Protein AF-B0E670-F1 (afdb_monomer_lite)

Foldseek 3Di:
DPDPPDPPDDDPPDDDDFFWWKFADPDQQLPVVVQGDIDGFHQAWDDDPPAIWHWDCDPQFIWIWGAHDRVPDPVGTPDIHTDGGAQDRDRRMGIHGGDPPPVDPDDDDRDDDDDDDPDPDDDDDD

Secondary structure (DSSP, 8-state):
---TT-------SS----SEEEEE-S-TT-TTGGGSEEEEE--S-EEETTEEEEEEEETTEEEEEEESSTT--GGG--EEEEEEETTEEETTEEEEES----------------------------

pLDDT: mean 72.44, std 23.23, range [29.45, 96.81]

Sequence (126 aa):
MCDETLVCNGEIKTLPNYIGFEGGQEDHDCAYKDNTVRIYYTSNCFEEDDGYWNYEIYNNSMTLNSYPNKNCSKNEITDRDQEWKCNVCNDGTWQQCGIYDDGSNTNGFVSFLSIATFSIILPFLL

Radius of gyration: 19.63 Å; chains: 1; bounding box: 65×45×37 Å

Organism: Entamoeba dispar (strain ATCC PRA-260 / SAW760) (NCBI:txid370354)

Structure (mmCIF, N/CA/C/O backbone):
data_AF-B0E670-F1
#
_entry.id   AF-B0E670-F1
#
loop_
_atom_site.group_PDB
_atom_site.id
_atom_site.type_symbol
_atom_site.label_atom_id
_atom_site.label_alt_id
_atom_site.label_comp_id
_atom_site.label_asym_id
_atom_site.label_entity_id
_atom_site.label_seq_id
_atom_site.pdbx_PDB_ins_code
_atom_site.Cartn_x
_atom_site.Cartn_y
_atom_site.Cartn_z
_atom_site.occupancy
_atom_site.B_iso_or_equiv
_atom_site.auth_seq_id
_atom_site.auth_comp_id
_atom_site.auth_asym_id
_atom_site.auth_atom_id
_atom_site.pdbx_PDB_model_num
ATOM 1 N N . MET A 1 1 ? 27.621 3.553 18.387 1.00 29.56 1 MET A N 1
ATOM 2 C CA . MET A 1 1 ? 28.775 3.125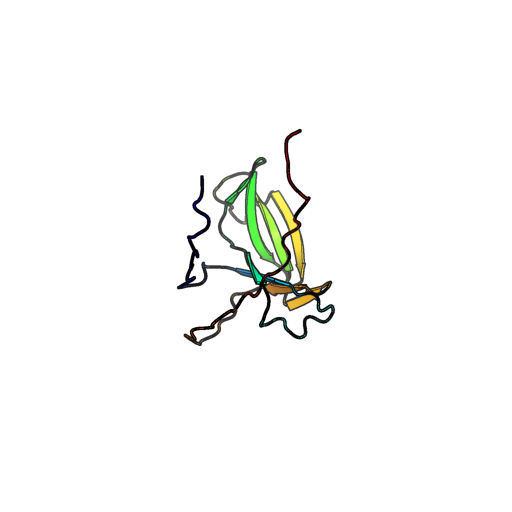 17.571 1.00 29.56 1 MET A CA 1
ATOM 3 C C . MET A 1 1 ? 28.351 1.868 16.842 1.00 29.56 1 MET A C 1
ATOM 5 O O . MET A 1 1 ? 28.195 0.845 17.492 1.00 29.56 1 MET A O 1
ATOM 9 N N . CYS A 1 2 ? 28.071 1.974 15.546 1.00 40.81 2 CYS A N 1
ATOM 10 C CA . CYS A 1 2 ? 27.941 0.811 14.675 1.00 40.81 2 CYS A CA 1
ATOM 11 C C . CYS A 1 2 ? 29.308 0.638 14.013 1.00 40.81 2 CYS A C 1
ATOM 13 O O . CYS A 1 2 ? 29.823 1.593 13.439 1.00 40.81 2 CYS A O 1
ATOM 15 N N . ASP A 1 3 ? 29.918 -0.523 14.219 1.00 41.41 3 ASP A N 1
ATOM 16 C CA . ASP A 1 3 ? 31.211 -0.911 13.658 1.00 41.41 3 ASP A CA 1
ATOM 17 C C . ASP A 1 3 ? 31.105 -0.975 12.123 1.00 41.41 3 ASP A C 1
ATOM 19 O O . ASP A 1 3 ? 30.188 -1.600 11.586 1.00 41.41 3 ASP A O 1
ATOM 23 N N . GLU A 1 4 ? 32.020 -0.303 11.423 1.00 54.34 4 GLU A N 1
ATOM 24 C CA . GLU A 1 4 ? 32.038 -0.106 9.962 1.00 54.34 4 GLU A CA 1
ATOM 25 C C . GLU A 1 4 ? 32.344 -1.391 9.162 1.00 54.34 4 GLU A C 1
ATOM 27 O O . GLU A 1 4 ? 32.545 -1.348 7.950 1.00 54.34 4 GLU 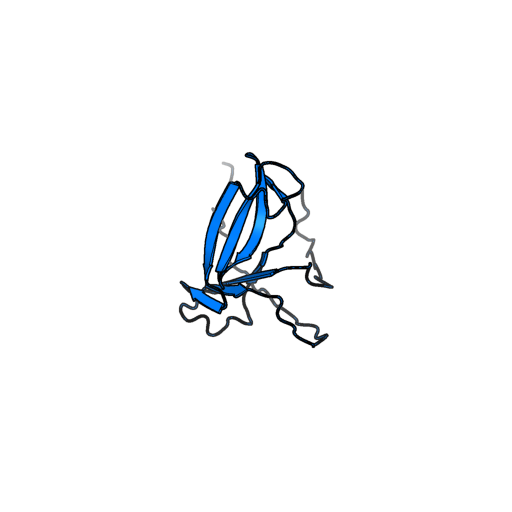A O 1
ATOM 32 N N . THR A 1 5 ? 32.378 -2.555 9.816 1.00 55.06 5 THR A N 1
ATOM 33 C CA . THR A 1 5 ? 32.758 -3.844 9.214 1.00 55.06 5 THR A CA 1
ATOM 34 C C . THR A 1 5 ? 31.610 -4.849 9.075 1.00 55.06 5 THR A C 1
ATOM 36 O O . THR A 1 5 ? 31.794 -5.928 8.507 1.00 55.06 5 THR A O 1
ATOM 39 N N . LEU A 1 6 ? 30.402 -4.513 9.536 1.00 46.78 6 LEU A N 1
ATOM 40 C CA . LEU A 1 6 ? 29.239 -5.396 9.438 1.00 46.78 6 LEU A CA 1
ATOM 41 C C . LEU A 1 6 ? 28.516 -5.211 8.098 1.00 46.78 6 LEU A C 1
ATOM 43 O O . LEU A 1 6 ? 27.597 -4.406 7.962 1.00 46.78 6 LEU A O 1
ATOM 47 N N . VAL A 1 7 ? 28.908 -6.016 7.106 1.00 48.56 7 VAL A N 1
ATOM 48 C CA . VAL A 1 7 ? 28.060 -6.298 5.939 1.00 48.56 7 VAL A CA 1
ATOM 49 C C . VAL A 1 7 ? 26.820 -7.034 6.446 1.00 48.56 7 VAL A C 1
ATOM 51 O O . VAL A 1 7 ? 26.850 -8.237 6.711 1.00 48.56 7 VAL A O 1
ATOM 54 N N . CYS A 1 8 ? 25.723 -6.304 6.622 1.00 46.44 8 CYS A N 1
ATOM 55 C CA . CYS A 1 8 ? 24.428 -6.891 6.936 1.00 46.44 8 CYS A CA 1
ATOM 56 C C . CYS A 1 8 ? 23.864 -7.571 5.682 1.00 46.44 8 CYS A C 1
ATOM 58 O O . CYS A 1 8 ? 23.174 -6.946 4.882 1.00 46.44 8 CYS A O 1
ATOM 60 N N . ASN A 1 9 ? 24.143 -8.865 5.520 1.00 47.44 9 ASN A N 1
ATOM 61 C CA . ASN A 1 9 ? 23.418 -9.703 4.569 1.00 47.44 9 ASN A CA 1
ATOM 62 C C . ASN A 1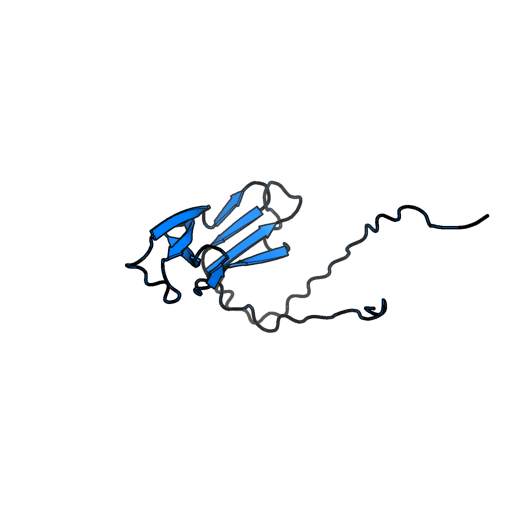 9 ? 22.051 -10.058 5.166 1.00 47.44 9 ASN A C 1
ATOM 64 O O . ASN A 1 9 ? 21.942 -10.940 6.017 1.00 47.44 9 ASN A O 1
ATOM 68 N N . GLY A 1 10 ? 21.014 -9.341 4.734 1.00 45.69 10 GLY A N 1
ATOM 69 C CA . GLY A 1 10 ? 19.621 -9.679 5.005 1.00 45.69 10 GLY A CA 1
ATOM 70 C C . GLY A 1 10 ? 19.049 -10.512 3.862 1.00 45.69 10 GLY A C 1
ATOM 71 O O . GLY A 1 10 ? 19.041 -10.070 2.718 1.00 45.69 10 GLY A O 1
ATOM 72 N N . GLU A 1 11 ? 18.570 -11.715 4.161 1.00 44.12 11 GLU A N 1
ATOM 73 C CA . GLU A 1 11 ? 17.845 -12.556 3.207 1.00 44.12 11 GLU A CA 1
ATOM 74 C C . GLU A 1 11 ? 16.340 -12.418 3.473 1.00 44.12 11 GLU A C 1
ATOM 76 O O . GLU A 1 11 ? 15.861 -12.788 4.549 1.00 44.12 11 GLU A O 1
ATOM 81 N N . ILE A 1 12 ? 15.576 -11.910 2.502 1.00 47.03 12 ILE A N 1
ATOM 82 C CA . ILE A 1 12 ? 14.109 -11.976 2.546 1.00 47.03 12 ILE A CA 1
ATOM 83 C C . ILE A 1 12 ? 13.711 -13.375 2.072 1.00 47.03 12 ILE A C 1
ATOM 85 O O . ILE A 1 12 ? 13.490 -13.609 0.889 1.00 47.03 12 ILE A O 1
ATOM 89 N N . LYS A 1 13 ? 13.651 -14.329 3.006 1.00 50.28 13 LYS A N 1
ATOM 90 C CA . LYS A 1 13 ? 13.315 -15.738 2.713 1.00 50.28 13 LYS A CA 1
ATOM 91 C C . LYS A 1 13 ? 11.896 -15.929 2.178 1.00 50.28 13 LYS A C 1
ATOM 93 O O . LYS A 1 13 ? 11.588 -16.940 1.555 1.00 50.28 13 LYS A O 1
ATOM 98 N N . THR A 1 14 ? 11.007 -14.987 2.470 1.00 58.44 14 THR A N 1
ATOM 99 C CA . THR A 1 14 ? 9.612 -14.997 2.035 1.00 58.44 14 THR A CA 1
ATOM 100 C C . THR A 1 14 ? 9.134 -13.557 2.014 1.00 58.44 14 THR A C 1
ATOM 102 O O . THR A 1 14 ? 9.328 -12.835 2.995 1.00 58.44 14 THR A O 1
ATOM 105 N N . LEU A 1 15 ? 8.538 -13.127 0.902 1.00 63.12 15 LEU A N 1
ATOM 106 C CA . LEU A 1 15 ? 7.907 -11.815 0.850 1.00 63.12 15 LEU A CA 1
ATOM 107 C C . LEU A 1 15 ? 6.774 -11.771 1.891 1.00 63.12 15 LEU A C 1
ATOM 109 O O . LEU A 1 15 ? 5.995 -12.724 1.971 1.00 63.12 15 LEU A O 1
ATOM 113 N N . PRO A 1 16 ? 6.679 -10.710 2.712 1.00 64.12 16 PRO A N 1
ATOM 114 C CA . PRO A 1 16 ? 5.550 -10.548 3.624 1.00 64.12 16 PRO A CA 1
ATOM 115 C C . PRO A 1 16 ? 4.247 -10.505 2.820 1.00 64.12 16 PRO A C 1
ATOM 117 O O . PRO A 1 16 ? 4.263 -10.053 1.684 1.00 64.12 16 PRO A O 1
ATOM 120 N N . ASN A 1 17 ? 3.114 -10.935 3.380 1.00 74.56 17 ASN A N 1
ATOM 121 C CA . ASN A 1 17 ? 1.831 -10.831 2.675 1.00 74.56 17 ASN A CA 1
ATOM 122 C C . ASN A 1 17 ? 1.551 -9.364 2.295 1.00 74.56 17 ASN A C 1
ATOM 124 O O . ASN A 1 17 ? 1.357 -8.512 3.168 1.00 74.56 17 ASN A O 1
ATOM 128 N N . TYR A 1 18 ? 1.533 -9.091 0.993 1.00 85.50 18 TYR A N 1
ATOM 129 C CA . TYR A 1 18 ? 1.323 -7.770 0.409 1.00 85.50 18 TYR A CA 1
ATOM 130 C C . TYR A 1 18 ? 0.137 -7.808 -0.559 1.00 85.50 18 TYR A C 1
ATOM 132 O O . TYR A 1 18 ? -0.329 -8.874 -0.946 1.00 85.50 18 TYR A O 1
ATOM 140 N N . ILE A 1 19 ? -0.375 -6.644 -0.939 1.00 90.38 19 ILE A N 1
ATOM 141 C CA . ILE A 1 19 ? -1.472 -6.494 -1.908 1.00 90.38 19 ILE A CA 1
ATOM 142 C C . ILE A 1 19 ? -1.084 -5.625 -3.106 1.00 90.38 19 ILE A C 1
ATOM 144 O O . ILE A 1 19 ? -1.864 -5.466 -4.038 1.00 90.38 19 ILE A O 1
ATOM 148 N N . GLY A 1 20 ? 0.118 -5.065 -3.104 1.00 88.56 20 GLY A N 1
ATOM 149 C CA . GLY A 1 20 ? 0.700 -4.353 -4.229 1.00 88.56 20 GLY A CA 1
ATOM 150 C C . GLY A 1 20 ? 2.120 -3.912 -3.911 1.00 88.56 20 GLY A C 1
ATOM 151 O O . GLY A 1 20 ? 2.585 -4.065 -2.776 1.00 88.56 20 GLY A O 1
ATOM 152 N N . PHE A 1 21 ? 2.800 -3.381 -4.918 1.00 87.56 21 PHE A N 1
ATOM 153 C CA . PHE A 1 21 ? 4.099 -2.752 -4.747 1.00 87.56 21 PHE A CA 1
ATOM 154 C C . PHE A 1 21 ? 4.313 -1.637 -5.765 1.00 87.56 21 PHE A C 1
ATOM 156 O O . PHE A 1 21 ? 3.745 -1.661 -6.858 1.00 87.56 21 PHE A O 1
ATOM 163 N N . GLU A 1 22 ? 5.188 -0.708 -5.408 1.00 88.12 22 GLU A N 1
ATOM 164 C CA . GLU A 1 22 ? 5.771 0.259 -6.331 1.00 88.12 22 GLU A CA 1
ATOM 165 C C . GLU A 1 22 ? 7.246 -0.080 -6.541 1.00 88.12 22 GLU A C 1
ATOM 167 O O . GLU A 1 22 ? 7.953 -0.406 -5.585 1.00 88.12 22 GLU A O 1
ATOM 172 N N . GLY A 1 23 ? 7.700 -0.068 -7.793 1.00 80.31 23 GLY A N 1
ATOM 173 C CA . GLY A 1 23 ? 9.083 -0.357 -8.162 1.00 80.31 23 GLY A CA 1
ATOM 174 C C . GLY A 1 23 ? 9.658 0.730 -9.056 1.00 80.31 23 GLY A C 1
ATOM 175 O O . GLY A 1 23 ? 9.124 0.959 -10.137 1.00 80.31 23 GLY A O 1
ATOM 176 N N . GLY A 1 24 ? 10.732 1.392 -8.624 1.00 74.50 24 GLY A N 1
ATOM 177 C CA . GLY A 1 24 ? 11.337 2.516 -9.351 1.00 74.50 24 GLY A CA 1
ATOM 178 C C . GLY A 1 24 ? 12.774 2.260 -9.821 1.00 74.50 24 GLY A C 1
ATOM 179 O O . GLY A 1 24 ? 13.544 1.563 -9.154 1.00 74.50 24 GLY A O 1
ATOM 180 N N . GLN A 1 25 ? 13.131 2.861 -10.960 1.00 68.62 25 GLN A N 1
ATOM 181 C CA . GLN A 1 25 ? 14.502 3.062 -11.458 1.00 68.62 25 GLN A CA 1
ATOM 182 C C . GLN A 1 25 ? 14.563 4.389 -12.251 1.00 68.62 25 GLN A C 1
ATOM 184 O O . GLN A 1 25 ? 13.521 4.930 -12.605 1.00 68.62 25 GLN A O 1
ATOM 189 N N . GLU A 1 26 ? 15.758 4.918 -12.554 1.00 59.75 26 GLU A N 1
ATOM 190 C CA . GLU A 1 26 ? 15.975 6.073 -13.457 1.00 59.75 26 GLU A CA 1
ATOM 191 C C . GLU A 1 26 ? 15.624 5.771 -14.937 1.00 59.75 26 GLU A C 1
ATOM 193 O O . GLU A 1 26 ? 16.384 6.081 -15.852 1.00 59.75 26 GLU A O 1
ATOM 198 N N . ASP A 1 27 ? 14.497 5.117 -15.198 1.00 63.72 27 ASP A N 1
ATOM 199 C CA . ASP A 1 27 ? 14.005 4.838 -16.543 1.00 63.72 27 ASP A CA 1
ATOM 200 C C . ASP A 1 27 ? 12.534 5.243 -16.637 1.00 63.72 27 ASP A C 1
ATOM 202 O O . ASP A 1 27 ? 11.670 4.638 -16.003 1.00 63.72 27 ASP A O 1
ATOM 206 N N . HIS A 1 28 ? 12.254 6.278 -17.430 1.00 70.06 28 HIS A N 1
ATOM 207 C CA . HIS A 1 28 ? 10.925 6.880 -17.550 1.00 70.06 28 HIS A CA 1
ATOM 208 C C . HIS A 1 28 ? 9.860 5.916 -18.096 1.00 70.06 28 HIS A C 1
ATOM 210 O O . HIS A 1 28 ? 8.680 6.113 -17.809 1.00 70.06 28 HIS A O 1
ATOM 216 N N . ASP A 1 29 ? 10.262 4.866 -18.821 1.00 75.88 29 ASP A N 1
ATOM 217 C CA . ASP A 1 29 ? 9.341 3.924 -19.470 1.00 75.88 29 ASP A CA 1
ATOM 218 C C . ASP A 1 29 ? 9.150 2.611 -18.684 1.00 75.88 29 ASP A C 1
ATOM 220 O O . ASP A 1 29 ? 8.448 1.703 -19.138 1.00 75.88 29 ASP A O 1
ATOM 224 N N . CYS A 1 30 ? 9.760 2.485 -17.499 1.00 81.50 30 CYS A N 1
ATOM 225 C CA . CYS A 1 30 ? 9.732 1.267 -16.685 1.00 81.50 30 CYS A CA 1
ATOM 226 C C . CYS A 1 30 ? 10.181 -0.000 -17.451 1.00 81.50 30 CYS A C 1
ATOM 228 O O . CYS A 1 30 ? 9.687 -1.102 -17.172 1.00 81.50 30 CYS A O 1
ATOM 230 N N . ALA A 1 31 ? 11.111 0.109 -18.412 1.00 80.38 31 ALA A N 1
ATOM 231 C CA . ALA A 1 31 ? 11.525 -1.025 -19.247 1.00 80.38 31 ALA A CA 1
ATOM 232 C C . ALA A 1 31 ? 12.196 -2.140 -18.425 1.00 80.38 31 ALA A C 1
ATOM 234 O O . ALA A 1 31 ? 12.164 -3.311 -18.804 1.00 80.38 31 ALA A O 1
ATOM 235 N N . TYR A 1 32 ? 12.736 -1.784 -17.260 1.00 75.56 32 TYR A N 1
ATOM 236 C CA . TYR A 1 32 ? 13.381 -2.687 -16.310 1.00 75.56 32 TYR A CA 1
ATOM 237 C C . TYR A 1 32 ? 12.559 -2.910 -15.036 1.00 75.56 32 TYR A C 1
ATOM 239 O O . TYR A 1 32 ? 13.131 -3.197 -13.991 1.00 75.56 32 TYR A O 1
ATOM 247 N N . LYS A 1 33 ? 11.222 -2.815 -15.098 1.00 70.25 33 LYS A N 1
ATOM 248 C CA . LYS A 1 33 ? 10.318 -2.973 -13.936 1.00 70.25 33 LYS A CA 1
ATOM 249 C C . LYS A 1 33 ? 10.588 -4.206 -13.055 1.00 70.25 33 LYS A C 1
ATOM 251 O O . LYS A 1 33 ? 10.370 -4.157 -11.843 1.00 70.25 33 LYS A O 1
ATOM 256 N N . ASP A 1 34 ? 11.102 -5.291 -13.635 1.00 75.00 34 ASP A N 1
ATOM 257 C CA . ASP A 1 34 ? 11.438 -6.523 -12.910 1.00 75.00 34 ASP A CA 1
ATOM 258 C C . ASP A 1 34 ? 12.752 -6.434 -12.113 1.00 75.00 34 ASP A C 1
ATOM 260 O O . ASP A 1 34 ? 12.968 -7.233 -11.206 1.00 75.00 34 ASP A O 1
ATOM 264 N N . ASN A 1 35 ? 13.598 -5.440 -12.397 1.00 73.94 35 ASN A N 1
ATOM 265 C CA . ASN A 1 35 ? 14.893 -5.193 -11.762 1.00 73.94 35 ASN A CA 1
ATOM 266 C C . ASN A 1 35 ? 14.913 -3.838 -11.028 1.00 73.94 35 ASN A C 1
ATOM 268 O O . ASN A 1 35 ? 15.793 -3.004 -11.238 1.00 73.94 35 ASN A O 1
ATOM 272 N N . THR A 1 36 ? 13.906 -3.615 -10.184 1.00 75.25 36 THR A N 1
ATOM 273 C CA . THR A 1 36 ? 13.715 -2.377 -9.416 1.00 75.25 36 THR A CA 1
ATOM 274 C C . THR A 1 36 ? 13.758 -2.638 -7.915 1.00 75.25 36 THR A C 1
ATOM 276 O O . THR A 1 36 ? 13.466 -3.742 -7.444 1.00 75.25 36 THR A O 1
ATOM 279 N N . VAL A 1 37 ? 14.095 -1.605 -7.140 1.00 79.06 37 VAL A N 1
ATOM 280 C CA . VAL A 1 37 ? 13.819 -1.611 -5.697 1.00 79.06 37 VAL A CA 1
ATOM 281 C C . VAL A 1 37 ? 12.310 -1.514 -5.521 1.00 79.06 37 VAL A C 1
ATOM 283 O O . VAL A 1 37 ? 11.689 -0.645 -6.126 1.00 79.06 37 VAL A O 1
ATOM 286 N N . ARG A 1 38 ? 11.732 -2.397 -4.701 1.00 83.31 38 ARG A N 1
ATOM 287 C CA . ARG A 1 38 ? 10.281 -2.499 -4.506 1.00 83.31 38 ARG A CA 1
ATOM 288 C C . ARG A 1 38 ? 9.868 -2.089 -3.097 1.00 83.31 38 ARG A C 1
ATOM 290 O O . ARG A 1 38 ? 10.438 -2.581 -2.123 1.00 83.31 38 ARG A O 1
ATOM 297 N N . ILE A 1 39 ? 8.839 -1.252 -3.003 1.00 85.12 39 ILE A N 1
ATOM 298 C CA . ILE A 1 39 ? 8.123 -0.928 -1.765 1.00 85.12 39 ILE A CA 1
ATOM 299 C C . ILE A 1 39 ? 6.825 -1.730 -1.763 1.00 85.12 39 ILE A C 1
ATOM 301 O O . ILE A 1 39 ? 6.020 -1.592 -2.677 1.00 85.12 39 ILE A O 1
ATOM 305 N N . TYR A 1 40 ? 6.627 -2.582 -0.757 1.00 87.25 40 TYR A N 1
ATOM 306 C CA . TYR A 1 40 ? 5.470 -3.475 -0.658 1.00 87.25 40 TYR A CA 1
ATOM 307 C C . TYR A 1 40 ? 4.422 -2.925 0.309 1.00 87.25 40 TYR A C 1
ATOM 309 O O . TYR A 1 40 ? 4.759 -2.489 1.409 1.00 87.25 40 TYR A O 1
ATOM 317 N N . TYR A 1 41 ? 3.149 -3.031 -0.070 1.00 89.25 41 TYR A N 1
ATOM 318 C CA . TYR A 1 41 ? 2.020 -2.496 0.692 1.00 89.25 41 TYR A CA 1
ATOM 319 C C . TYR A 1 41 ? 1.123 -3.611 1.212 1.00 89.25 41 TYR A C 1
ATOM 321 O O . TYR A 1 41 ? 0.857 -4.590 0.513 1.00 89.25 41 TYR A O 1
ATOM 329 N N . THR A 1 42 ? 0.637 -3.467 2.443 1.00 89.38 42 THR A N 1
ATOM 330 C CA . THR A 1 42 ? -0.159 -4.487 3.133 1.00 89.38 42 THR A CA 1
ATOM 331 C C . THR A 1 42 ? -1.602 -4.042 3.334 1.00 89.38 42 THR A C 1
ATOM 333 O O . THR A 1 42 ? -1.872 -2.869 3.576 1.00 89.38 42 THR A O 1
ATOM 336 N N . SER A 1 43 ? -2.529 -5.000 3.296 1.00 91.44 43 SER A N 1
ATOM 337 C CA . SER A 1 43 ? -3.930 -4.768 3.659 1.00 91.44 43 SER A CA 1
ATOM 338 C C . SER A 1 43 ? -4.188 -4.764 5.163 1.00 91.44 43 SER A C 1
ATOM 340 O O . SER A 1 43 ? -5.332 -4.581 5.585 1.00 91.44 43 SER A O 1
ATOM 342 N N . ASN A 1 44 ? -3.160 -5.042 5.968 1.00 91.50 44 ASN A N 1
ATOM 343 C CA . ASN A 1 44 ? -3.278 -5.053 7.417 1.00 91.50 44 ASN A CA 1
ATOM 344 C C . ASN A 1 44 ? -3.599 -3.650 7.937 1.00 91.50 44 ASN A C 1
ATOM 346 O O . ASN A 1 44 ? -3.061 -2.663 7.445 1.00 91.50 44 ASN A O 1
ATOM 350 N N . CYS A 1 45 ? -4.452 -3.596 8.956 1.00 93.31 45 CYS A N 1
ATOM 351 C CA . CYS A 1 45 ? -4.727 -2.372 9.695 1.00 93.31 45 CYS A CA 1
ATOM 352 C C . CYS A 1 45 ? -3.467 -1.935 10.452 1.00 93.31 45 CYS A C 1
ATOM 354 O O . CYS A 1 45 ? -2.867 -2.753 11.157 1.00 93.31 45 CYS A O 1
ATOM 356 N N . PHE A 1 46 ? -3.083 -0.671 10.325 1.00 93.44 46 PHE A N 1
ATOM 357 C CA . PHE A 1 46 ? -1.979 -0.068 11.065 1.00 93.44 46 PHE A CA 1
ATOM 358 C C . PHE A 1 46 ? -2.413 1.251 11.708 1.00 93.44 46 PHE A C 1
ATOM 360 O O . PHE A 1 46 ? -3.383 1.873 11.284 1.00 93.44 46 PHE A O 1
ATOM 367 N N . GLU A 1 47 ? -1.733 1.627 12.786 1.00 94.44 47 GLU A N 1
ATOM 368 C CA . GLU A 1 47 ? -1.963 2.875 13.517 1.00 94.44 47 GLU A CA 1
ATOM 369 C C . GLU A 1 47 ? -0.981 3.940 13.023 1.00 94.44 47 GLU A C 1
ATOM 371 O O . GLU A 1 47 ? 0.195 3.642 12.804 1.00 94.44 47 GLU A O 1
ATOM 376 N N . GLU A 1 48 ? -1.473 5.161 12.864 1.00 87.38 48 GLU A N 1
ATOM 377 C CA . GLU A 1 48 ? -0.704 6.366 12.550 1.00 87.38 48 GLU A CA 1
ATOM 378 C C . GLU A 1 48 ? -1.147 7.489 13.503 1.00 87.38 48 GLU A C 1
ATOM 380 O O . GLU A 1 48 ? -2.152 7.336 14.201 1.00 87.38 48 GLU A O 1
ATOM 385 N N . ASP A 1 49 ? -0.408 8.600 13.558 1.00 83.62 49 ASP A N 1
ATOM 386 C CA . ASP A 1 49 ? -0.568 9.660 14.571 1.00 83.62 49 ASP A CA 1
ATOM 387 C C . ASP A 1 49 ? -2.024 10.135 14.763 1.00 83.62 49 ASP A C 1
ATOM 389 O O . ASP A 1 49 ? -2.430 10.427 15.889 1.00 83.62 49 ASP A O 1
ATOM 393 N N . ASP A 1 50 ? -2.825 10.135 13.691 1.00 84.44 50 ASP A N 1
ATOM 394 C CA . ASP A 1 50 ? -4.199 10.648 13.681 1.00 84.44 50 ASP A CA 1
ATOM 395 C C . ASP A 1 50 ? -5.287 9.577 13.443 1.00 84.44 50 ASP A C 1
ATOM 397 O O . ASP A 1 50 ? -6.456 9.918 13.241 1.00 84.44 50 ASP A O 1
ATOM 401 N N . GLY A 1 51 ? -4.962 8.276 13.480 1.00 92.62 51 GLY A N 1
ATOM 402 C CA . GLY A 1 51 ? -5.988 7.235 13.344 1.00 92.62 51 GLY A CA 1
ATOM 403 C C . GLY A 1 51 ? -5.494 5.857 12.918 1.00 92.62 51 GLY A C 1
ATOM 404 O O . GLY A 1 51 ? -4.359 5.460 13.168 1.00 92.62 51 GLY A O 1
ATOM 405 N N . TYR A 1 52 ? -6.387 5.102 12.279 1.00 96.06 52 TYR A N 1
ATOM 406 C CA . TYR A 1 52 ? -6.103 3.755 11.791 1.00 96.06 52 TYR A CA 1
ATOM 407 C C . TYR A 1 52 ? -6.304 3.678 10.292 1.00 96.06 52 TYR A C 1
ATOM 409 O O . TYR A 1 52 ? -7.248 4.256 9.761 1.00 96.06 52 TYR A O 1
ATOM 417 N N . TRP A 1 53 ? -5.429 2.943 9.623 1.00 95.25 53 TRP A N 1
ATOM 418 C CA . TRP A 1 53 ? -5.313 2.979 8.178 1.00 95.25 53 TRP A CA 1
ATOM 419 C C . TRP A 1 53 ? -5.079 1.585 7.611 1.00 95.25 53 TRP A C 1
ATOM 421 O O . TRP A 1 53 ? -4.563 0.693 8.288 1.00 95.25 53 TRP A O 1
ATOM 431 N N . ASN A 1 54 ? -5.463 1.380 6.355 1.00 94.69 54 ASN A N 1
ATOM 432 C CA . ASN A 1 54 ? -5.017 0.226 5.587 1.00 94.69 54 ASN A CA 1
ATOM 433 C C . ASN A 1 54 ? -4.940 0.548 4.096 1.00 94.69 54 ASN A C 1
ATOM 435 O O . ASN A 1 54 ? -5.673 1.400 3.597 1.00 94.69 54 ASN A O 1
ATOM 439 N N . TYR A 1 55 ? -4.102 -0.191 3.372 1.00 94.75 55 TYR A N 1
ATOM 440 C CA . TYR A 1 55 ? -4.178 -0.199 1.918 1.00 94.75 55 TYR A CA 1
ATOM 441 C C . TYR A 1 55 ? -5.234 -1.212 1.456 1.00 94.75 55 TYR A C 1
ATOM 443 O O . TYR A 1 55 ? -5.396 -2.292 2.027 1.00 94.75 55 TYR A O 1
ATOM 451 N N . GLU A 1 56 ? -5.955 -0.893 0.391 1.00 94.38 56 GLU A N 1
ATOM 452 C CA . GLU A 1 56 ? -6.904 -1.788 -0.265 1.00 94.38 56 GLU A CA 1
ATOM 453 C C . GLU A 1 56 ? -6.825 -1.599 -1.778 1.00 94.38 56 GLU A C 1
ATOM 455 O O . GLU A 1 56 ? -6.621 -0.4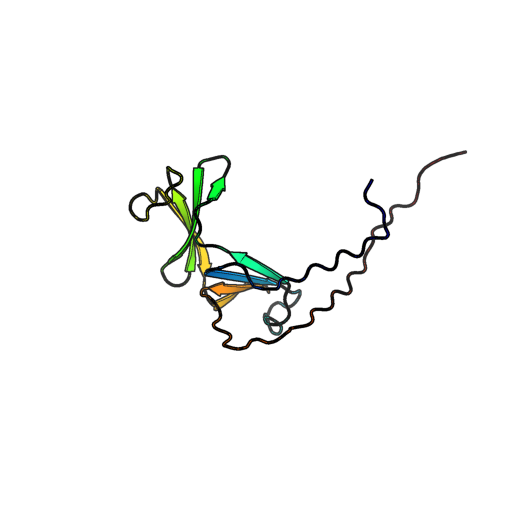95 -2.271 1.00 94.38 56 GLU A O 1
ATOM 460 N N . ILE A 1 57 ? -7.040 -2.677 -2.532 1.00 93.50 57 ILE A N 1
ATOM 461 C CA . ILE A 1 57 ? -7.300 -2.559 -3.965 1.00 93.50 57 ILE A CA 1
ATOM 462 C C . ILE A 1 57 ? -8.794 -2.291 -4.144 1.00 93.50 57 ILE A C 1
ATOM 464 O O . ILE A 1 57 ? -9.621 -3.178 -3.915 1.00 93.50 57 ILE A O 1
ATOM 468 N N . TYR A 1 58 ? -9.142 -1.093 -4.600 1.00 92.94 58 TYR A N 1
ATOM 469 C CA . TYR A 1 58 ? -10.518 -0.704 -4.885 1.00 92.94 58 TYR A CA 1
ATOM 470 C C . TYR A 1 58 ? -10.608 -0.086 -6.281 1.00 92.94 58 TYR A C 1
ATOM 472 O O . TYR A 1 58 ? -9.859 0.820 -6.627 1.00 92.94 58 TYR A O 1
ATOM 480 N N . ASN A 1 59 ? -11.526 -0.591 -7.113 1.00 93.25 59 ASN A N 1
ATOM 481 C CA . ASN A 1 59 ? -11.744 -0.114 -8.486 1.00 93.25 59 ASN A CA 1
ATOM 482 C C . ASN A 1 59 ? -10.472 -0.042 -9.359 1.00 93.25 59 ASN A C 1
ATOM 484 O O . ASN A 1 59 ? -10.292 0.905 -10.121 1.00 93.25 59 ASN A O 1
ATOM 488 N N . ASN A 1 60 ? -9.612 -1.066 -9.286 1.00 92.88 60 ASN A N 1
ATOM 489 C CA . ASN A 1 60 ? -8.342 -1.128 -10.028 1.00 92.88 60 ASN A CA 1
ATOM 490 C C . ASN A 1 60 ? -7.376 0.032 -9.707 1.00 92.88 60 ASN A C 1
ATOM 492 O O . ASN A 1 60 ? -6.540 0.410 -10.531 1.00 92.88 60 ASN A O 1
ATOM 496 N N . SER A 1 61 ? -7.475 0.556 -8.490 1.00 94.88 61 SER A N 1
ATOM 497 C CA . SER A 1 61 ? -6.512 1.469 -7.891 1.00 94.88 61 SER A CA 1
ATOM 498 C C . SER A 1 61 ? -6.101 0.940 -6.520 1.00 94.88 61 SER A C 1
ATOM 500 O O . SER A 1 61 ? -6.889 0.262 -5.853 1.00 94.88 61 SER A O 1
ATOM 502 N N . MET A 1 62 ? -4.880 1.251 -6.095 1.00 95.12 62 MET A N 1
ATOM 503 C CA . MET A 1 62 ? -4.543 1.181 -4.683 1.00 95.12 62 MET A CA 1
ATOM 504 C C . MET A 1 62 ? -5.142 2.396 -3.989 1.00 95.12 62 MET A C 1
ATOM 506 O O . MET A 1 62 ? -4.983 3.530 -4.448 1.00 95.12 62 MET A O 1
ATOM 510 N N . THR A 1 63 ? -5.835 2.144 -2.890 1.00 96.19 63 THR A N 1
ATOM 511 C CA . THR A 1 63 ? -6.417 3.176 -2.046 1.00 96.19 63 THR A CA 1
ATOM 512 C C . THR A 1 63 ? -5.922 3.032 -0.624 1.00 96.19 63 THR A C 1
ATOM 514 O O . THR A 1 63 ? -5.846 1.913 -0.111 1.00 96.19 63 THR A O 1
ATOM 517 N N . LEU A 1 64 ? -5.651 4.158 0.013 1.00 96.19 64 LEU A N 1
ATOM 518 C CA . LEU A 1 64 ? -5.379 4.258 1.429 1.00 96.19 64 LEU A CA 1
ATOM 519 C C . LEU A 1 64 ? -6.695 4.635 2.129 1.00 96.19 64 LEU A C 1
ATOM 521 O O . LEU A 1 64 ? -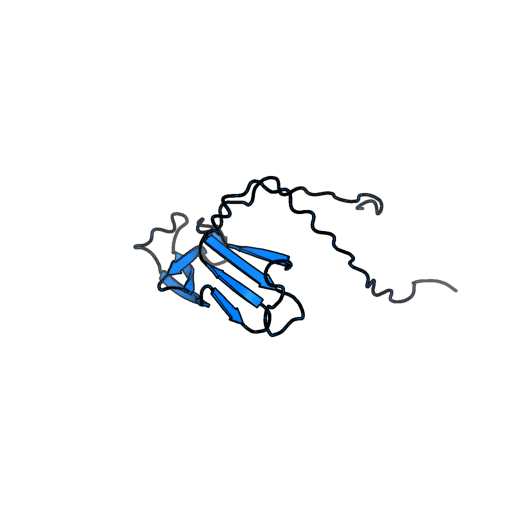7.282 5.684 1.874 1.00 96.19 64 LEU A O 1
ATOM 525 N N . ASN A 1 65 ? -7.220 3.724 2.946 1.00 96.44 65 ASN A N 1
ATOM 526 C CA . ASN A 1 65 ? -8.458 3.949 3.687 1.00 96.44 65 ASN A CA 1
ATOM 527 C C . ASN A 1 65 ? -8.132 4.361 5.122 1.00 96.44 65 ASN A C 1
ATOM 529 O O . ASN A 1 65 ? -7.277 3.732 5.749 1.00 96.44 65 ASN A O 1
ATOM 533 N N . SER A 1 66 ? -8.884 5.319 5.661 1.00 96.38 66 SER A N 1
ATOM 534 C CA . SER A 1 66 ? -8.838 5.692 7.077 1.00 96.38 66 SER A CA 1
ATOM 535 C C . SER A 1 66 ? -10.036 5.134 7.851 1.00 96.38 66 SER A C 1
ATOM 537 O O . SER A 1 66 ? -11.116 4.898 7.296 1.00 96.38 66 SER A O 1
ATOM 539 N N . TYR A 1 67 ? -9.838 4.915 9.150 1.00 96.81 67 TYR A N 1
ATOM 540 C CA . TYR A 1 67 ? -10.805 4.310 10.058 1.00 96.81 67 TYR A CA 1
ATOM 541 C C . TYR A 1 67 ? -10.738 4.952 11.450 1.00 96.81 67 TYR A C 1
ATOM 543 O O . TYR A 1 67 ? -9.665 5.348 11.914 1.00 96.81 67 TYR A O 1
ATOM 551 N N . PRO A 1 68 ? -11.858 4.954 12.196 1.00 95.56 68 PRO A N 1
ATOM 552 C CA . PRO A 1 68 ? -11.911 5.524 13.539 1.00 95.56 68 PRO A CA 1
ATOM 553 C C . PRO A 1 68 ? -11.335 4.591 14.614 1.00 95.56 68 PRO A C 1
ATOM 555 O O . PRO A 1 68 ? -11.226 4.983 15.775 1.00 95.56 68 PRO A O 1
ATOM 558 N N . ASN A 1 69 ? -11.044 3.328 14.282 1.00 94.50 69 ASN A N 1
ATOM 559 C CA . ASN A 1 69 ? -10.565 2.339 15.241 1.00 94.50 69 ASN A CA 1
ATOM 560 C C . ASN A 1 69 ? -9.707 1.242 14.587 1.00 94.50 69 ASN A C 1
ATOM 562 O O . ASN A 1 69 ? -9.789 0.979 13.387 1.00 94.50 69 ASN A O 1
ATOM 566 N N . LYS A 1 70 ? -8.949 0.540 15.432 1.00 95.12 70 LYS A N 1
ATOM 567 C CA . LYS A 1 70 ? -7.978 -0.503 15.065 1.00 95.12 70 LYS A CA 1
ATOM 568 C C . LYS A 1 70 ? -8.527 -1.756 14.381 1.00 95.12 70 LYS A C 1
ATOM 570 O O . LYS A 1 70 ? -7.746 -2.639 14.041 1.00 95.12 70 LYS A O 1
ATOM 575 N N . ASN A 1 71 ? -9.844 -1.909 14.250 1.00 94.00 71 ASN A N 1
ATOM 576 C CA . ASN A 1 71 ? -10.405 -3.073 13.570 1.00 94.00 71 ASN A CA 1
ATOM 577 C C . ASN A 1 71 ? -10.367 -2.909 12.044 1.00 94.00 71 ASN A C 1
ATOM 579 O O . ASN A 1 71 ? -10.460 -3.915 11.345 1.00 94.00 71 ASN A O 1
ATOM 583 N N . CYS A 1 72 ? -10.255 -1.669 11.541 1.00 93.88 72 CYS A N 1
ATOM 584 C CA . CYS A 1 72 ? -10.335 -1.329 10.118 1.00 93.88 72 CYS A CA 1
ATOM 585 C C . CYS A 1 72 ? -11.498 -2.039 9.397 1.00 93.88 72 CYS A C 1
ATOM 587 O O . CYS A 1 72 ? -11.328 -2.693 8.363 1.00 93.88 72 CYS A O 1
ATOM 589 N N . SER A 1 73 ? -12.697 -1.977 9.983 1.00 95.19 73 SER A N 1
ATOM 590 C CA . SER A 1 73 ? -13.857 -2.643 9.401 1.00 95.19 73 SER A CA 1
ATOM 591 C C . SER A 1 73 ? -14.330 -1.898 8.154 1.00 95.19 73 SER A C 1
ATOM 593 O O . SER A 1 73 ? -14.537 -0.690 8.191 1.00 95.19 73 SER A O 1
ATOM 595 N N . LYS A 1 74 ? -14.567 -2.609 7.043 1.00 92.25 74 LYS A N 1
ATOM 596 C CA . LYS A 1 74 ? -14.917 -1.992 5.744 1.00 92.25 74 LYS A CA 1
ATOM 597 C C . LYS A 1 74 ? -16.175 -1.112 5.771 1.00 92.25 74 LYS A C 1
ATOM 599 O O . LYS A 1 74 ? -16.339 -0.253 4.914 1.00 92.25 74 LYS A O 1
ATOM 604 N N . ASN A 1 75 ? -17.086 -1.343 6.714 1.00 95.19 75 ASN A N 1
ATOM 605 C CA . ASN A 1 75 ? -18.292 -0.530 6.910 1.00 95.19 75 ASN A CA 1
ATOM 606 C C . ASN A 1 75 ? -18.056 0.733 7.760 1.00 95.19 75 ASN A C 1
ATOM 608 O O . ASN A 1 75 ? -18.993 1.498 7.961 1.00 95.19 75 ASN A O 1
ATOM 612 N N . GLU A 1 76 ? -16.841 0.927 8.268 1.00 96.19 76 GLU A N 1
ATOM 613 C CA . GLU A 1 76 ? -16.430 2.046 9.123 1.00 96.19 76 GLU A CA 1
ATOM 614 C C . GLU A 1 76 ? -15.364 2.925 8.451 1.00 96.19 76 GLU A C 1
ATOM 616 O O . GLU A 1 76 ? -14.731 3.727 9.131 1.00 96.19 76 GLU A O 1
ATOM 621 N N . ILE A 1 77 ? -15.149 2.772 7.137 1.00 96.00 77 ILE A N 1
ATOM 622 C CA . ILE A 1 77 ? -14.237 3.630 6.370 1.00 96.00 77 ILE A CA 1
ATOM 623 C C . ILE A 1 77 ? -14.702 5.081 6.516 1.00 96.00 77 ILE A C 1
ATOM 625 O O . ILE A 1 77 ? -15.833 5.413 6.148 1.00 96.00 77 ILE A O 1
ATOM 629 N N . THR A 1 78 ? -13.833 5.931 7.058 1.00 96.06 78 THR A N 1
ATOM 630 C CA . THR A 1 78 ? -14.086 7.369 7.205 1.00 96.06 78 THR A CA 1
ATOM 631 C C . THR A 1 78 ? -13.668 8.147 5.973 1.00 96.06 78 THR A C 1
ATOM 633 O O . THR A 1 78 ? -14.349 9.104 5.613 1.00 96.06 78 THR A O 1
ATOM 636 N N . ASP A 1 79 ? -12.595 7.713 5.316 1.00 96.56 79 ASP A N 1
ATOM 637 C CA . ASP A 1 79 ? -12.105 8.307 4.080 1.00 96.56 79 ASP A CA 1
ATOM 638 C C . ASP A 1 79 ? -11.398 7.274 3.200 1.00 96.56 79 ASP A C 1
ATOM 640 O O . ASP A 1 79 ? -10.921 6.246 3.693 1.00 96.56 79 ASP A O 1
ATOM 644 N N . ARG A 1 80 ? -11.355 7.547 1.895 1.00 96.62 80 ARG A N 1
ATOM 645 C CA . ARG A 1 80 ? -10.708 6.691 0.902 1.00 96.62 80 ARG A CA 1
ATOM 646 C C . ARG A 1 80 ? -9.949 7.544 -0.105 1.00 96.62 80 ARG A C 1
ATOM 648 O O . ARG A 1 80 ? -10.540 8.044 -1.066 1.00 96.62 80 ARG A O 1
ATOM 655 N N . ASP A 1 81 ? -8.638 7.579 0.065 1.00 96.25 81 ASP A N 1
ATOM 656 C CA . ASP A 1 81 ? -7.725 8.278 -0.824 1.00 96.25 81 ASP A CA 1
ATOM 657 C C . ASP A 1 81 ? -7.165 7.333 -1.879 1.00 96.25 81 ASP A C 1
ATOM 659 O O . ASP A 1 81 ? -6.778 6.198 -1.602 1.00 96.25 81 ASP A O 1
ATOM 663 N N . GLN A 1 82 ? -7.174 7.777 -3.134 1.00 96.31 82 GLN A N 1
ATOM 664 C CA . GLN A 1 82 ? -6.581 7.015 -4.224 1.00 96.31 82 GLN A CA 1
ATOM 665 C C . GLN A 1 82 ? -5.102 7.368 -4.352 1.00 96.31 82 GLN A C 1
ATOM 667 O O . GLN A 1 82 ? -4.776 8.465 -4.797 1.00 96.31 82 GLN A O 1
ATOM 672 N N . GLU A 1 83 ? -4.239 6.393 -4.089 1.00 94.62 83 GLU A N 1
ATOM 673 C CA . GLU A 1 83 ? -2.788 6.561 -4.160 1.00 94.62 83 GLU A CA 1
ATOM 674 C C . GLU A 1 83 ? -2.286 6.373 -5.595 1.00 94.62 83 GLU A C 1
ATOM 676 O O . GLU A 1 83 ? -1.686 7.267 -6.191 1.00 94.62 83 GLU A O 1
ATOM 681 N N . TRP A 1 84 ? -2.612 5.233 -6.217 1.00 93.62 84 TRP A N 1
ATOM 682 C CA . TRP A 1 84 ? -2.206 4.955 -7.596 1.00 93.62 84 TRP A CA 1
ATOM 683 C C . TRP A 1 84 ? -3.153 4.043 -8.361 1.00 93.62 84 TRP A C 1
ATOM 685 O O . TRP A 1 84 ? -3.932 3.281 -7.791 1.00 93.62 84 TRP A O 1
ATOM 695 N N . LYS A 1 85 ? -3.056 4.086 -9.694 1.00 94.25 85 LYS A N 1
ATOM 696 C CA . LYS A 1 85 ? -3.749 3.142 -10.578 1.00 94.25 85 LYS A CA 1
ATOM 697 C C . LYS A 1 85 ? -2.944 1.860 -10.711 1.00 94.25 85 LYS A C 1
ATOM 699 O O . LYS A 1 85 ? -1.727 1.885 -10.816 1.00 94.25 85 LYS A O 1
ATOM 704 N N . CYS A 1 86 ? -3.623 0.726 -10.753 1.00 92.00 86 CYS A N 1
ATOM 705 C CA . CYS A 1 86 ? -2.953 -0.562 -10.831 1.00 92.00 86 CYS A CA 1
ATOM 706 C C . CYS A 1 86 ? -2.402 -0.853 -12.234 1.00 92.00 86 CYS A C 1
ATOM 708 O O . CYS A 1 86 ? -3.093 -0.649 -13.234 1.00 92.00 86 CYS A O 1
ATOM 710 N N . ASN A 1 87 ? -1.210 -1.450 -12.278 1.00 89.94 87 ASN A N 1
ATOM 711 C CA . ASN A 1 87 ? -0.510 -1.940 -13.469 1.00 89.94 87 ASN A CA 1
ATOM 712 C C . ASN A 1 87 ? -0.179 -0.842 -14.487 1.00 89.94 87 ASN A C 1
ATOM 714 O O . ASN A 1 87 ? -0.306 -1.048 -15.697 1.00 89.94 87 ASN A O 1
ATOM 718 N N . VAL A 1 88 ? 0.236 0.323 -13.991 1.00 90.31 88 VAL A N 1
ATOM 719 C CA . VAL A 1 88 ? 0.678 1.448 -14.821 1.00 90.31 88 VAL A CA 1
ATOM 720 C C . VAL A 1 88 ? 2.125 1.801 -14.496 1.00 90.31 88 VAL A C 1
ATOM 722 O O . VAL A 1 88 ? 2.571 1.674 -13.359 1.00 90.31 88 VAL A O 1
ATOM 725 N N . CYS A 1 89 ? 2.862 2.239 -15.513 1.00 88.62 89 CYS A N 1
ATOM 726 C CA . CYS A 1 89 ? 4.099 2.977 -15.304 1.00 88.62 89 CYS A CA 1
ATOM 727 C C . CYS A 1 89 ? 3.723 4.450 -15.148 1.00 88.62 89 CYS A C 1
ATOM 729 O O . CYS A 1 89 ? 3.033 4.992 -16.015 1.00 88.62 89 CYS A O 1
ATOM 731 N N . ASN A 1 90 ? 4.144 5.071 -14.053 1.00 85.12 90 ASN A N 1
ATOM 732 C CA . ASN A 1 90 ? 3.960 6.493 -13.815 1.00 85.12 90 ASN A CA 1
ATOM 733 C C . ASN A 1 90 ? 5.289 7.090 -13.351 1.00 85.12 90 ASN A C 1
ATOM 735 O O . ASN A 1 90 ? 5.851 6.633 -12.360 1.00 85.12 90 ASN A O 1
ATOM 739 N N . ASP A 1 91 ? 5.809 8.067 -14.095 1.00 82.81 91 ASP A N 1
ATOM 740 C CA . ASP A 1 91 ? 7.070 8.759 -13.796 1.00 82.81 91 ASP A CA 1
ATOM 741 C C . ASP A 1 91 ? 8.255 7.815 -13.490 1.00 82.81 91 ASP A C 1
ATOM 743 O O . ASP A 1 91 ? 9.022 8.026 -12.552 1.00 82.81 91 ASP A O 1
ATOM 747 N N . GLY A 1 92 ? 8.402 6.741 -14.277 1.00 80.19 92 GLY A N 1
ATOM 748 C CA . GLY A 1 92 ? 9.467 5.740 -14.103 1.00 80.19 92 GLY A CA 1
ATOM 749 C C . GLY A 1 92 ? 9.286 4.794 -12.909 1.00 80.19 92 GLY A C 1
ATOM 750 O 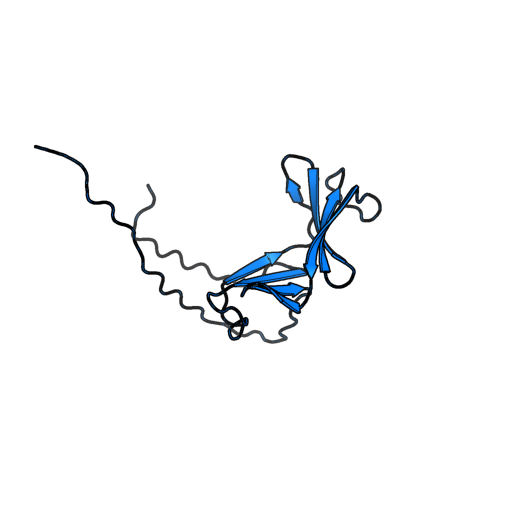O . GLY A 1 92 ? 10.165 3.984 -12.609 1.00 80.19 92 GLY A O 1
ATOM 751 N N . THR A 1 93 ? 8.130 4.860 -12.245 1.00 85.12 93 THR A N 1
ATOM 752 C CA . THR A 1 93 ? 7.734 3.933 -11.184 1.00 85.12 93 THR A CA 1
ATOM 753 C C . THR A 1 93 ? 6.639 3.000 -11.692 1.00 85.12 93 THR A C 1
ATOM 755 O O . THR A 1 93 ? 5.568 3.429 -12.125 1.00 85.12 93 THR A O 1
ATOM 758 N N . TRP A 1 94 ? 6.902 1.695 -11.655 1.00 89.56 94 TRP A N 1
ATOM 759 C CA . TRP A 1 94 ? 5.912 0.666 -11.946 1.00 89.56 94 TRP A CA 1
ATOM 760 C C . TRP A 1 94 ? 5.023 0.447 -10.726 1.00 89.56 94 TRP A C 1
ATOM 762 O O . TRP A 1 94 ? 5.502 0.042 -9.668 1.00 89.56 94 TRP A O 1
ATOM 772 N N . GLN A 1 95 ? 3.727 0.686 -10.893 1.00 90.88 95 GLN A N 1
ATOM 773 C CA . GLN A 1 95 ? 2.733 0.624 -9.831 1.00 90.88 95 GLN A CA 1
ATOM 774 C C . GLN A 1 95 ? 1.864 -0.616 -10.023 1.00 90.88 95 GLN A C 1
ATOM 776 O O . GLN A 1 95 ? 1.034 -0.675 -10.932 1.00 90.88 95 GLN A O 1
ATOM 781 N N . GLN A 1 96 ? 2.047 -1.634 -9.186 1.00 90.00 96 GLN A N 1
ATOM 782 C CA . GLN A 1 96 ? 1.349 -2.910 -9.304 1.00 90.00 96 GLN A CA 1
ATOM 783 C C . GLN A 1 96 ? 0.371 -3.129 -8.153 1.00 90.00 96 GLN A C 1
ATOM 785 O O . GLN A 1 96 ? 0.676 -2.866 -6.991 1.00 90.00 96 GLN A O 1
ATOM 790 N N . CYS A 1 97 ? -0.789 -3.694 -8.480 1.00 90.81 97 CYS A N 1
ATOM 791 C CA . CYS A 1 97 ? -1.727 -4.220 -7.496 1.00 90.81 97 CYS A CA 1
ATOM 792 C C . CYS A 1 97 ? -1.924 -5.716 -7.696 1.00 90.81 97 CYS A C 1
ATOM 794 O O . CYS A 1 97 ? -1.794 -6.235 -8.805 1.00 90.81 97 CYS A O 1
ATOM 796 N N . GLY A 1 98 ? -2.316 -6.382 -6.619 1.00 81.31 98 GLY A N 1
ATOM 797 C CA . GLY A 1 98 ? -2.402 -7.826 -6.546 1.00 81.31 98 GLY A CA 1
ATOM 798 C C . GLY A 1 98 ? -1.054 -8.439 -6.192 1.00 81.31 98 GLY A C 1
ATOM 799 O O . GLY A 1 98 ? 0.016 -7.881 -6.455 1.00 81.31 98 GLY A O 1
ATOM 800 N N . ILE A 1 99 ? -1.122 -9.615 -5.577 1.00 67.38 99 ILE A N 1
ATOM 801 C CA . ILE A 1 99 ? 0.050 -10.463 -5.405 1.00 67.38 99 ILE A CA 1
ATOM 802 C C . ILE A 1 99 ? 0.406 -10.971 -6.797 1.00 67.38 99 ILE A C 1
ATOM 804 O O . ILE A 1 99 ? -0.453 -11.496 -7.507 1.00 67.38 99 ILE A O 1
ATOM 808 N N . TYR A 1 100 ? 1.657 -10.782 -7.209 1.00 51.34 100 TYR A N 1
ATOM 809 C CA . TYR A 1 100 ? 2.148 -11.525 -8.355 1.00 51.34 100 TYR A CA 1
ATOM 810 C C . TYR A 1 100 ? 2.238 -12.985 -7.901 1.00 51.34 100 TYR A C 1
ATOM 812 O O . TYR A 1 100 ? 3.117 -13.322 -7.107 1.00 51.34 100 TYR A O 1
ATOM 820 N N . ASP A 1 101 ? 1.307 -13.829 -8.350 1.00 44.19 101 ASP A N 1
ATOM 821 C CA . ASP A 1 101 ? 1.442 -15.284 -8.266 1.00 44.19 101 ASP A CA 1
ATOM 822 C C . ASP A 1 101 ? 2.566 -15.695 -9.227 1.00 44.19 101 ASP A C 1
ATOM 824 O O . ASP A 1 101 ? 2.339 -16.235 -10.310 1.00 44.19 101 ASP A O 1
ATOM 828 N N . ASP A 1 102 ? 3.813 -15.398 -8.859 1.00 40.47 102 ASP A N 1
ATOM 829 C CA . ASP A 1 102 ? 4.922 -16.152 -9.409 1.00 40.47 102 ASP A CA 1
ATOM 830 C C . ASP A 1 102 ? 4.856 -17.531 -8.757 1.00 40.47 102 ASP A C 1
ATOM 832 O O . ASP A 1 102 ? 5.326 -17.736 -7.641 1.00 40.47 102 ASP A O 1
ATOM 836 N N . GLY A 1 103 ? 4.258 -18.499 -9.447 1.00 37.88 103 GLY A N 1
ATOM 837 C CA . GLY A 1 103 ? 4.328 -19.913 -9.078 1.00 37.88 103 GLY A CA 1
ATOM 838 C C . GLY A 1 103 ? 5.756 -20.491 -9.038 1.00 37.88 103 GLY A C 1
ATOM 839 O O . GLY A 1 103 ? 5.906 -21.711 -9.095 1.00 37.88 103 GLY A O 1
ATOM 840 N N . SER A 1 104 ? 6.803 -19.668 -8.961 1.00 32.25 104 SER A N 1
ATOM 841 C CA . SER A 1 104 ? 8.204 -20.047 -8.920 1.00 32.25 104 SER A CA 1
ATOM 842 C C . SER A 1 104 ? 8.830 -19.763 -7.553 1.00 32.25 104 SER A C 1
ATOM 844 O O . SER A 1 104 ? 9.163 -18.641 -7.176 1.00 32.25 104 SER A O 1
ATOM 846 N N . ASN A 1 105 ? 9.104 -20.847 -6.827 1.00 40.88 105 ASN A N 1
ATOM 847 C CA . ASN A 1 105 ? 10.269 -20.904 -5.950 1.00 40.88 105 ASN A CA 1
ATOM 848 C C . ASN A 1 105 ? 11.527 -20.632 -6.796 1.00 40.88 105 ASN A C 1
ATOM 850 O O . ASN A 1 105 ? 12.122 -21.574 -7.319 1.00 40.88 105 ASN A O 1
ATOM 854 N N . THR A 1 106 ? 11.965 -19.380 -6.928 1.00 34.31 106 THR A N 1
ATOM 855 C CA . THR A 1 106 ? 13.273 -19.079 -7.525 1.00 34.31 106 THR A CA 1
ATOM 856 C C . THR A 1 106 ? 14.038 -18.036 -6.729 1.00 34.31 106 THR A C 1
ATOM 858 O O . THR A 1 106 ? 13.672 -16.869 -6.661 1.00 34.31 106 THR A O 1
ATOM 861 N N . ASN A 1 107 ? 15.153 -18.500 -6.165 1.00 34.22 107 ASN A N 1
ATOM 862 C CA . ASN A 1 107 ? 16.238 -17.718 -5.588 1.00 34.22 107 ASN A CA 1
ATOM 863 C C . ASN A 1 107 ? 16.721 -16.644 -6.586 1.00 34.22 107 ASN A C 1
ATOM 865 O O . ASN A 1 107 ? 17.482 -16.953 -7.503 1.00 34.22 107 ASN A O 1
ATOM 869 N N . GLY A 1 108 ? 16.284 -15.395 -6.421 1.00 33.66 108 GLY A N 1
ATOM 870 C CA . GLY A 1 108 ? 16.752 -14.253 -7.208 1.00 33.66 108 GLY A CA 1
ATOM 871 C C . GLY A 1 108 ? 17.871 -13.502 -6.485 1.00 33.66 108 GLY A C 1
ATOM 872 O O . GLY A 1 108 ? 17.637 -12.894 -5.445 1.00 33.66 108 GLY A O 1
ATOM 873 N N . PHE A 1 109 ? 19.091 -13.544 -7.025 1.00 34.41 109 PHE A N 1
ATOM 874 C CA . PHE A 1 109 ? 20.219 -12.720 -6.577 1.00 34.41 109 PHE A CA 1
ATOM 875 C C . PHE A 1 109 ? 20.024 -11.270 -7.047 1.00 34.41 109 PHE A C 1
ATOM 877 O O . PHE A 1 109 ? 19.958 -11.028 -8.250 1.00 34.41 109 PHE A O 1
ATOM 884 N N . VAL A 1 110 ? 19.999 -10.309 -6.119 1.00 35.91 110 VAL A N 1
ATOM 885 C CA . VAL A 1 110 ? 20.018 -8.867 -6.427 1.00 35.91 110 VAL A CA 1
ATOM 886 C C . VAL A 1 110 ? 21.344 -8.286 -5.930 1.00 35.91 110 VAL A C 1
ATOM 888 O O . VAL A 1 110 ? 21.655 -8.360 -4.744 1.00 35.91 110 VAL A O 1
ATOM 891 N N . SER A 1 111 ? 22.155 -7.754 -6.845 1.00 29.45 111 SER A N 1
ATOM 892 C CA . SER A 1 111 ? 23.461 -7.148 -6.555 1.00 29.45 111 SER A CA 1
ATOM 893 C C . SER A 1 111 ? 23.331 -5.625 -6.562 1.00 29.45 111 SER A C 1
ATOM 895 O O . SER A 1 111 ? 23.176 -5.038 -7.630 1.00 29.45 111 SER A O 1
ATOM 897 N N . PHE A 1 112 ? 23.439 -4.976 -5.400 1.00 38.19 112 PHE A N 1
ATOM 898 C CA . PHE A 1 112 ? 23.491 -3.513 -5.306 1.00 38.19 112 PHE A CA 1
ATOM 899 C C . PHE A 1 112 ? 24.945 -3.030 -5.250 1.00 38.19 112 PHE A C 1
ATOM 901 O O . PHE A 1 112 ? 25.630 -3.172 -4.240 1.00 38.19 112 PHE A O 1
ATOM 908 N N . LEU A 1 113 ? 25.418 -2.447 -6.351 1.00 31.91 113 LEU A N 1
ATOM 909 C CA . LEU A 1 113 ? 26.600 -1.586 -6.379 1.00 31.91 113 LEU A CA 1
ATOM 910 C C . LEU A 1 113 ? 26.125 -0.152 -6.116 1.00 31.91 113 LEU A C 1
ATOM 912 O O . LEU A 1 113 ? 25.685 0.530 -7.035 1.00 31.91 113 LEU A O 1
ATOM 916 N N . SER A 1 114 ? 26.206 0.300 -4.865 1.00 33.94 114 SER A N 1
ATOM 917 C CA . SER A 1 114 ? 25.964 1.702 -4.508 1.00 33.94 114 SER A CA 1
ATOM 918 C C . SER A 1 114 ? 27.300 2.376 -4.203 1.00 33.94 114 SER A C 1
ATOM 920 O O . SER A 1 114 ? 27.906 2.107 -3.167 1.00 33.94 114 SER A O 1
ATOM 922 N N . ILE A 1 115 ? 27.770 3.258 -5.090 1.00 41.28 115 ILE A N 1
ATOM 923 C CA . ILE A 1 115 ? 28.866 4.192 -4.797 1.00 41.28 115 ILE A CA 1
ATOM 924 C C . ILE A 1 115 ? 28.372 5.611 -5.067 1.00 41.28 115 ILE A C 1
ATOM 926 O O . ILE A 1 115 ? 28.210 5.995 -6.219 1.00 41.28 115 ILE A O 1
ATOM 930 N N . ALA A 1 116 ? 28.211 6.388 -3.998 1.00 30.66 116 ALA A N 1
ATOM 931 C CA . ALA A 1 116 ? 28.565 7.806 -3.956 1.00 30.66 116 ALA A CA 1
ATOM 932 C C . ALA A 1 116 ? 28.574 8.265 -2.489 1.00 30.66 116 ALA A C 1
ATOM 934 O O . ALA A 1 116 ? 27.546 8.631 -1.924 1.00 30.66 116 ALA A O 1
ATOM 935 N N . THR A 1 117 ? 29.741 8.226 -1.848 1.00 43.72 117 THR A N 1
ATOM 936 C CA . THR A 1 117 ? 29.961 8.907 -0.570 1.00 43.72 117 THR A CA 1
ATOM 937 C C . THR A 1 117 ? 30.263 10.383 -0.838 1.00 43.72 117 THR A C 1
ATOM 939 O O . THR A 1 117 ? 31.262 10.732 -1.466 1.00 43.72 117 THR A O 1
ATOM 942 N N . PHE A 1 118 ? 29.388 11.269 -0.355 1.00 39.09 118 PHE A N 1
ATOM 943 C CA . PHE A 1 118 ? 29.696 12.687 -0.178 1.00 39.09 118 PHE A CA 1
ATOM 944 C C . PHE A 1 118 ? 30.713 12.824 0.962 1.00 39.09 118 PHE A C 1
ATOM 946 O O . PHE A 1 118 ? 30.348 12.767 2.134 1.00 39.09 118 PHE A O 1
ATOM 953 N N . SER A 1 119 ? 31.987 13.025 0.630 1.00 39.81 119 SER A N 1
ATOM 954 C CA . SER A 1 119 ? 32.998 13.431 1.610 1.00 39.81 119 SER A CA 1
ATOM 955 C C . SER A 1 119 ? 33.176 14.945 1.562 1.00 39.81 119 SER A C 1
ATOM 957 O O . SER A 1 119 ? 33.939 15.474 0.755 1.00 39.81 119 SER A O 1
ATOM 959 N N . ILE A 1 120 ? 32.472 15.646 2.454 1.00 44.03 120 ILE A N 1
ATOM 960 C CA . ILE A 1 120 ? 32.884 16.977 2.910 1.00 44.03 120 ILE A CA 1
ATOM 961 C C . ILE A 1 120 ? 34.204 16.784 3.665 1.00 44.03 120 ILE A C 1
ATOM 963 O O . ILE A 1 120 ? 34.298 15.976 4.588 1.00 44.03 120 ILE A O 1
ATOM 967 N N . ILE A 1 121 ? 35.244 17.482 3.216 1.00 49.06 121 ILE A N 1
ATOM 968 C CA . ILE A 1 121 ? 36.606 17.368 3.736 1.00 49.06 121 ILE A CA 1
ATOM 969 C C . ILE A 1 121 ? 36.666 17.872 5.186 1.00 49.06 121 ILE A C 1
ATOM 971 O O . ILE A 1 121 ? 36.423 19.044 5.451 1.00 49.06 121 ILE A O 1
ATOM 975 N N . LEU A 1 122 ? 36.999 16.913 6.057 1.00 39.81 122 LEU A N 1
ATOM 976 C CA . LEU A 1 122 ? 37.776 16.904 7.306 1.00 39.81 122 LEU A CA 1
ATOM 977 C C . LEU A 1 122 ? 37.715 18.068 8.326 1.00 39.81 122 LEU A C 1
ATOM 979 O O . LEU A 1 122 ? 37.851 19.236 7.969 1.00 39.81 122 LEU A O 1
ATOM 983 N N . PRO A 1 123 ? 37.714 17.734 9.636 1.00 45.94 123 PRO A N 1
ATOM 984 C CA . PRO A 1 123 ? 37.867 18.691 10.720 1.00 45.94 123 PRO A CA 1
ATOM 985 C C . PRO A 1 123 ? 39.304 18.751 11.306 1.00 45.94 123 PRO A C 1
ATOM 987 O O . PRO A 1 123 ? 40.046 17.774 11.281 1.00 45.94 123 PRO A O 1
ATOM 990 N N . PHE A 1 124 ? 39.597 19.901 11.928 1.00 42.88 124 PHE A N 1
ATOM 991 C CA . PHE A 1 124 ? 40.570 20.204 13.000 1.00 42.88 124 PHE A CA 1
ATOM 992 C C . PHE A 1 124 ? 42.097 20.362 12.753 1.00 42.88 124 PHE A C 1
ATOM 994 O O . PHE A 1 124 ? 42.800 19.443 12.352 1.00 42.88 124 PHE A O 1
ATOM 1001 N N . LEU A 1 125 ? 42.570 21.518 13.266 1.00 37.38 125 LEU A N 1
ATOM 1002 C CA . LEU A 1 125 ? 43.839 21.831 13.960 1.00 37.38 125 LEU A CA 1
ATOM 1003 C C . LEU A 1 125 ? 45.079 22.276 13.157 1.00 37.38 125 LEU A C 1
ATOM 1005 O O . LEU A 1 125 ? 45.876 21.463 12.694 1.00 37.38 125 LEU A O 1
ATOM 1009 N N . LEU A 1 126 ? 45.310 23.596 13.195 1.00 37.16 126 LEU A N 1
ATOM 1010 C CA . LEU A 1 126 ? 46.543 24.220 13.700 1.00 37.16 126 LEU A CA 1
ATOM 1011 C C . LEU A 1 126 ? 46.183 25.506 14.456 1.00 37.16 126 LEU A C 1
ATOM 1013 O O . LEU A 1 126 ? 45.290 26.230 13.962 1.00 37.16 126 LEU A O 1
#